Protein AF-A0A6V7J0G5-F1 (afdb_monomer_lite)

Organism: NCBI:txid1563983

Structure (mmCIF, N/CA/C/O backbone):
data_AF-A0A6V7J0G5-F1
#
_entry.id   AF-A0A6V7J0G5-F1
#
loop_
_atom_site.group_PDB
_atom_site.id
_atom_site.type_symbol
_atom_site.label_atom_id
_atom_site.label_alt_id
_atom_site.label_comp_id
_atom_site.label_asym_id
_atom_site.label_entity_id
_atom_site.label_seq_id
_atom_site.pdbx_PDB_ins_code
_atom_site.Cartn_x
_atom_site.Cartn_y
_atom_site.Cartn_z
_atom_site.occupancy
_atom_site.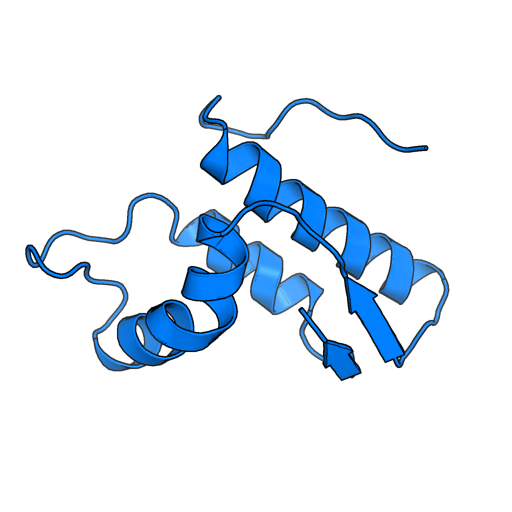B_iso_or_equiv
_atom_site.auth_seq_id
_atom_site.auth_comp_id
_atom_site.auth_asym_id
_atom_site.auth_atom_id
_atom_site.pdbx_PDB_model_num
ATOM 1 N N . ASN A 1 1 ? 18.953 -2.215 -6.754 1.00 54.22 1 ASN A N 1
ATOM 2 C CA . ASN A 1 1 ? 18.700 -1.967 -5.319 1.00 54.22 1 ASN A CA 1
ATOM 3 C C . ASN A 1 1 ? 18.378 -0.484 -5.180 1.00 54.22 1 ASN A C 1
ATOM 5 O O . ASN A 1 1 ? 19.168 0.315 -5.664 1.00 54.22 1 ASN A O 1
ATOM 9 N N . VAL A 1 2 ? 17.200 -0.132 -4.658 1.00 71.81 2 VAL A N 1
ATOM 10 C CA . VAL A 1 2 ? 16.742 1.259 -4.495 1.00 71.81 2 VAL A CA 1
ATOM 11 C C . VAL A 1 2 ? 16.611 1.523 -2.999 1.00 71.81 2 VAL A C 1
ATOM 13 O O . VAL A 1 2 ? 15.855 0.833 -2.326 1.00 71.81 2 VAL A O 1
ATOM 16 N N . SER A 1 3 ? 17.332 2.518 -2.483 1.00 70.81 3 SER A N 1
ATOM 17 C CA . SER A 1 3 ? 17.203 2.988 -1.101 1.00 70.81 3 SER A CA 1
ATOM 18 C C . SER A 1 3 ? 16.929 4.488 -1.109 1.00 70.81 3 SER A C 1
ATOM 20 O O . SER A 1 3 ? 17.739 5.255 -1.633 1.00 70.81 3 SER A O 1
ATOM 22 N N . ALA A 1 4 ? 15.810 4.913 -0.531 1.00 74.88 4 ALA A N 1
ATOM 23 C CA . ALA A 1 4 ? 15.426 6.318 -0.452 1.00 74.88 4 ALA A CA 1
ATOM 24 C C . ALA A 1 4 ? 14.949 6.666 0.961 1.00 74.88 4 ALA A C 1
ATOM 26 O O . ALA A 1 4 ? 14.441 5.812 1.687 1.00 74.88 4 ALA A O 1
ATOM 27 N N . ARG A 1 5 ? 15.105 7.935 1.353 1.00 74.38 5 ARG A N 1
ATOM 28 C CA . ARG A 1 5 ? 14.494 8.441 2.587 1.00 74.38 5 ARG A CA 1
ATOM 29 C C . ARG A 1 5 ? 12.981 8.492 2.407 1.00 74.38 5 ARG A C 1
ATOM 31 O O . ARG A 1 5 ? 12.512 8.952 1.366 1.00 74.38 5 ARG A O 1
ATOM 38 N N . ALA A 1 6 ? 12.241 8.075 3.434 1.00 76.75 6 ALA A N 1
ATOM 39 C CA . ALA A 1 6 ? 10.794 8.235 3.452 1.00 76.75 6 ALA A CA 1
ATOM 40 C C . ALA A 1 6 ? 10.442 9.714 3.240 1.00 76.75 6 ALA A C 1
ATOM 42 O O . ALA A 1 6 ? 11.076 10.605 3.806 1.00 76.75 6 ALA A O 1
ATOM 43 N N . ARG A 1 7 ? 9.444 9.997 2.414 1.00 75.81 7 ARG A N 1
ATOM 44 C CA . ARG A 1 7 ? 8.919 11.349 2.210 1.00 75.81 7 ARG A CA 1
ATOM 45 C C . ARG A 1 7 ? 7.982 11.710 3.361 1.00 75.81 7 ARG A C 1
ATOM 47 O O . ARG A 1 7 ? 7.210 10.871 3.815 1.00 75.81 7 ARG A O 1
ATOM 54 N N . GLY A 1 8 ? 8.056 12.943 3.857 1.00 79.06 8 GLY A N 1
ATOM 55 C CA . GLY A 1 8 ? 7.240 13.393 4.988 1.00 79.06 8 GLY A CA 1
ATOM 56 C C . GLY A 1 8 ? 7.702 12.810 6.329 1.00 79.06 8 GLY A C 1
ATOM 57 O O . GLY A 1 8 ? 8.879 12.907 6.690 1.00 79.06 8 GLY A O 1
ATOM 58 N N . ARG A 1 9 ? 6.772 12.229 7.099 1.00 77.12 9 ARG A N 1
ATOM 59 C CA . ARG A 1 9 ? 7.042 11.744 8.464 1.00 77.12 9 ARG A CA 1
ATOM 60 C C . ARG A 1 9 ? 8.085 10.629 8.470 1.00 77.12 9 ARG A C 1
ATOM 62 O O . ARG A 1 9 ? 7.842 9.540 7.957 1.00 77.12 9 ARG A O 1
ATOM 69 N N . GLN A 1 10 ? 9.218 10.868 9.122 1.00 75.12 10 GLN A N 1
ATOM 70 C CA . GLN A 1 10 ? 10.262 9.860 9.319 1.00 75.12 10 GLN A CA 1
ATOM 71 C C . GLN A 1 10 ? 9.814 8.849 10.386 1.00 75.12 10 GLN A C 1
ATOM 73 O O . GLN A 1 10 ? 10.169 8.952 11.555 1.00 75.12 10 GLN A O 1
ATOM 78 N N . THR A 1 11 ? 8.973 7.898 9.995 1.00 84.06 11 THR A N 1
ATOM 79 C CA . THR A 1 11 ? 8.540 6.779 10.842 1.00 84.06 11 THR A CA 1
ATOM 80 C C . THR A 1 11 ? 8.760 5.486 10.079 1.00 84.06 11 THR A C 1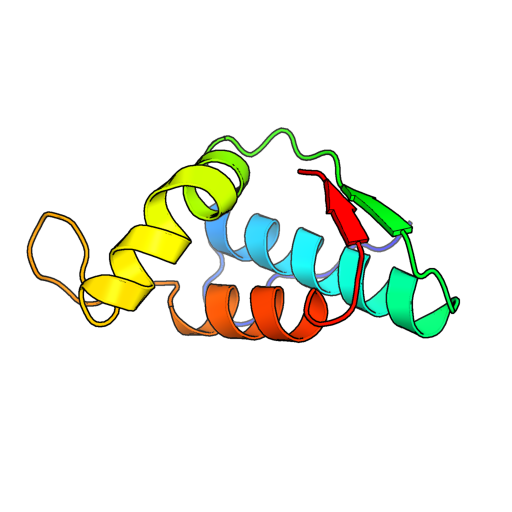
ATOM 82 O O . THR A 1 11 ? 8.646 5.487 8.852 1.00 84.06 11 THR A O 1
ATOM 85 N N . ASN A 1 12 ? 9.043 4.392 10.793 1.00 84.62 12 ASN A N 1
ATOM 86 C CA . ASN A 1 12 ? 9.259 3.091 10.160 1.00 84.62 12 ASN A CA 1
ATOM 87 C C . ASN A 1 12 ? 8.060 2.719 9.276 1.00 84.62 12 ASN A C 1
ATOM 89 O O . ASN A 1 12 ? 8.212 2.501 8.086 1.00 84.62 12 ASN A O 1
ATOM 93 N N . ASN A 1 13 ? 6.844 2.821 9.816 1.00 85.06 13 ASN A N 1
ATOM 94 C CA . ASN A 1 13 ? 5.613 2.501 9.088 1.00 85.06 13 ASN A CA 1
ATOM 95 C C . ASN A 1 13 ? 5.446 3.296 7.783 1.00 85.06 13 ASN A C 1
ATOM 97 O O . ASN A 1 13 ? 4.981 2.745 6.792 1.00 85.06 13 ASN A O 1
ATOM 101 N N . ASN A 1 14 ? 5.826 4.578 7.765 1.00 86.88 14 ASN A N 1
ATOM 102 C CA . ASN A 1 14 ? 5.752 5.388 6.550 1.00 86.88 14 ASN A CA 1
ATOM 103 C C . ASN A 1 14 ? 6.782 4.948 5.497 1.00 86.88 14 ASN A C 1
ATOM 105 O O . ASN A 1 14 ? 6.458 4.865 4.316 1.00 86.88 14 ASN A O 1
ATOM 109 N N . ALA A 1 15 ? 8.010 4.640 5.925 1.00 87.38 15 ALA A N 1
ATOM 110 C CA . ALA A 1 15 ? 9.037 4.119 5.027 1.00 87.38 15 ALA A CA 1
ATOM 111 C C . ALA A 1 15 ? 8.589 2.804 4.371 1.00 87.38 15 ALA A C 1
ATOM 113 O O . ALA A 1 15 ? 8.754 2.629 3.168 1.00 87.38 15 ALA A O 1
ATOM 114 N N . GLU A 1 16 ? 7.952 1.930 5.148 1.00 89.38 16 GLU A N 1
ATOM 115 C CA . GLU A 1 16 ? 7.454 0.629 4.697 1.00 89.38 16 GLU A CA 1
ATOM 116 C C . GLU A 1 16 ? 6.313 0.756 3.675 1.00 89.38 16 GLU A C 1
ATOM 118 O O . GLU A 1 16 ? 6.335 0.092 2.640 1.00 89.38 16 GLU A O 1
ATOM 123 N N . ILE A 1 17 ? 5.346 1.658 3.900 1.00 89.75 17 ILE A N 1
ATOM 124 C CA . ILE A 1 17 ? 4.280 1.940 2.918 1.00 89.75 17 ILE A CA 1
ATOM 125 C C . ILE A 1 17 ? 4.886 2.452 1.604 1.00 89.75 17 ILE A C 1
ATOM 127 O O . ILE A 1 17 ? 4.543 1.976 0.519 1.00 89.75 17 ILE A O 1
ATOM 131 N N . GLN A 1 18 ? 5.819 3.401 1.694 1.00 90.38 18 GLN A N 1
ATOM 132 C CA . GLN A 1 18 ? 6.460 3.978 0.513 1.00 90.38 18 GLN A CA 1
ATOM 133 C C . GLN A 1 18 ? 7.346 2.972 -0.224 1.00 90.38 18 GLN A C 1
ATOM 135 O O . GLN A 1 18 ? 7.468 3.047 -1.445 1.00 90.38 18 GLN A O 1
ATOM 140 N N . ALA A 1 19 ? 7.940 2.006 0.477 1.00 90.19 19 ALA A N 1
ATOM 141 C CA . ALA A 1 19 ? 8.683 0.928 -0.163 1.00 90.19 19 ALA A CA 1
ATOM 142 C C . ALA A 1 19 ? 7.772 0.097 -1.085 1.00 90.19 19 ALA A C 1
ATOM 144 O O . ALA A 1 19 ? 8.152 -0.195 -2.221 1.00 90.19 19 ALA A O 1
ATOM 145 N N . VAL A 1 20 ? 6.547 -0.212 -0.642 1.00 90.81 20 VAL A N 1
ATOM 146 C CA . VAL A 1 20 ? 5.540 -0.908 -1.463 1.00 90.81 20 VAL A CA 1
ATOM 147 C C . VAL A 1 20 ? 5.077 -0.047 -2.641 1.00 90.81 20 VAL A C 1
ATOM 149 O O . VAL A 1 20 ? 5.005 -0.546 -3.765 1.00 90.81 20 VAL A O 1
ATOM 152 N N . GLU A 1 21 ? 4.829 1.249 -2.426 1.00 92.31 21 GLU A N 1
ATOM 153 C CA . GLU A 1 21 ? 4.493 2.206 -3.494 1.00 92.31 21 GLU A CA 1
ATOM 154 C C . GLU A 1 21 ? 5.579 2.238 -4.583 1.00 92.31 21 GLU A C 1
ATOM 156 O O . GLU A 1 21 ? 5.284 2.121 -5.774 1.00 92.31 21 GLU A O 1
ATOM 161 N N . VAL A 1 22 ? 6.848 2.366 -4.186 1.00 91.38 22 VAL A N 1
ATOM 162 C CA . VAL A 1 22 ? 7.985 2.404 -5.115 1.00 91.38 22 VAL A CA 1
ATOM 163 C C . VAL A 1 22 ? 8.117 1.082 -5.865 1.00 91.38 22 VAL A C 1
ATOM 165 O O . VAL A 1 22 ? 8.302 1.101 -7.081 1.00 91.38 22 VAL A O 1
ATOM 168 N N . ALA A 1 23 ? 7.965 -0.057 -5.185 1.00 90.62 23 ALA A N 1
ATOM 169 C CA . ALA A 1 23 ? 7.985 -1.366 -5.832 1.00 90.62 23 ALA A CA 1
ATOM 170 C C . ALA A 1 23 ? 6.887 -1.491 -6.904 1.00 90.62 23 ALA A C 1
ATOM 172 O O . ALA A 1 23 ? 7.161 -1.940 -8.018 1.00 90.62 23 ALA A O 1
ATOM 173 N N . ALA A 1 24 ? 5.670 -1.025 -6.606 1.00 91.81 24 ALA A N 1
ATOM 174 C CA . ALA A 1 24 ? 4.559 -1.018 -7.554 1.00 91.81 24 ALA A CA 1
ATOM 175 C C . ALA A 1 24 ? 4.811 -0.085 -8.752 1.00 91.81 24 ALA A C 1
ATOM 177 O O . ALA A 1 24 ? 4.539 -0.450 -9.897 1.00 91.81 24 ALA A O 1
ATOM 178 N N . ARG A 1 25 ? 5.381 1.104 -8.520 1.00 91.88 25 ARG A N 1
ATOM 179 C CA . ARG A 1 25 ? 5.737 2.046 -9.596 1.00 91.88 25 ARG A CA 1
ATOM 180 C C . ARG A 1 25 ? 6.820 1.498 -10.515 1.00 91.88 25 ARG A C 1
ATOM 182 O O . ARG A 1 25 ? 6.692 1.630 -11.729 1.00 91.88 25 ARG A O 1
ATOM 189 N N . ILE A 1 26 ? 7.852 0.871 -9.951 1.00 91.12 26 ILE A N 1
ATOM 190 C CA . ILE A 1 26 ? 8.900 0.208 -10.735 1.00 91.12 26 ILE A CA 1
ATOM 191 C C . ILE A 1 26 ? 8.273 -0.902 -11.576 1.00 91.12 26 ILE A C 1
ATOM 193 O O . ILE A 1 26 ? 8.492 -0.946 -12.777 1.00 91.12 26 ILE A O 1
ATOM 197 N N . ALA A 1 27 ? 7.421 -1.742 -10.986 1.00 90.75 27 ALA A N 1
ATOM 198 C CA . ALA A 1 27 ? 6.743 -2.802 -11.722 1.00 90.75 27 ALA A CA 1
ATOM 199 C C . ALA A 1 27 ? 5.920 -2.284 -12.912 1.00 90.75 27 ALA A C 1
ATOM 201 O O . ALA A 1 27 ? 6.035 -2.824 -14.010 1.00 90.75 27 ALA A O 1
ATOM 202 N N . LYS A 1 28 ? 5.139 -1.212 -12.717 1.00 89.94 28 LYS A N 1
ATOM 203 C CA . LYS A 1 28 ? 4.398 -0.552 -13.804 1.00 89.94 28 LYS A CA 1
ATOM 204 C C . LYS A 1 28 ? 5.322 -0.009 -14.886 1.00 89.94 28 LYS A C 1
ATOM 206 O O . LYS A 1 28 ? 5.031 -0.176 -16.066 1.00 89.94 28 LYS A O 1
ATOM 211 N N . HIS A 1 29 ? 6.413 0.640 -14.487 1.00 89.81 29 HIS A N 1
ATOM 212 C CA . HIS A 1 29 ? 7.402 1.181 -15.415 1.00 89.81 29 HIS A CA 1
ATOM 213 C C . HIS A 1 29 ? 8.045 0.079 -16.271 1.00 89.81 29 HIS A C 1
ATOM 215 O O . HIS A 1 29 ? 8.216 0.257 -17.471 1.00 89.81 29 HIS A O 1
ATOM 221 N N . GLU A 1 30 ? 8.319 -1.082 -15.676 1.00 90.12 30 GLU A N 1
ATOM 222 C CA . GLU A 1 30 ? 8.837 -2.268 -16.370 1.00 90.12 30 GLU A CA 1
ATOM 223 C C . GLU A 1 30 ? 7.764 -3.022 -17.185 1.00 90.12 30 GLU A C 1
ATOM 225 O O . GLU A 1 30 ? 8.053 -4.051 -17.793 1.00 90.12 30 GLU A O 1
ATOM 230 N N . GLY A 1 31 ? 6.511 -2.550 -17.203 1.00 89.88 31 GLY A N 1
ATOM 231 C CA . GLY A 1 31 ? 5.414 -3.195 -17.929 1.00 89.88 31 GLY A CA 1
ATOM 232 C C . GLY A 1 31 ? 4.938 -4.515 -17.311 1.00 89.88 31 GLY A C 1
ATOM 233 O O . GLY A 1 31 ? 4.297 -5.321 -17.989 1.00 89.88 31 GLY A O 1
ATOM 234 N N . LEU A 1 32 ? 5.236 -4.762 -16.032 1.00 90.25 32 LEU A N 1
ATOM 235 C CA . LEU A 1 32 ? 4.752 -5.940 -15.317 1.00 90.25 32 LEU A CA 1
ATOM 236 C C . LEU A 1 32 ? 3.281 -5.754 -14.944 1.00 90.25 32 LEU A C 1
ATOM 238 O O . LEU A 1 32 ? 2.904 -4.769 -14.317 1.00 90.25 32 LEU A O 1
ATOM 242 N N . TRP A 1 33 ? 2.457 -6.741 -15.283 1.00 88.06 33 TRP A N 1
ATOM 243 C CA . TRP A 1 33 ? 1.035 -6.770 -14.932 1.00 88.06 33 TRP A CA 1
ATOM 244 C C . TRP A 1 33 ? 0.764 -7.560 -13.649 1.00 88.06 33 TRP A C 1
ATOM 246 O O . TRP A 1 33 ? -0.255 -7.327 -13.005 1.00 88.06 33 TRP A O 1
ATOM 256 N N . ARG A 1 34 ? 1.672 -8.470 -13.262 1.00 90.69 34 ARG A N 1
ATOM 257 C CA . ARG A 1 34 ? 1.555 -9.297 -12.058 1.00 90.69 34 ARG A CA 1
ATOM 258 C C . ARG A 1 34 ? 2.810 -9.245 -11.206 1.00 90.69 34 ARG A C 1
ATOM 260 O O . ARG A 1 34 ? 3.893 -9.559 -11.696 1.00 90.69 34 ARG A O 1
ATOM 267 N N . ILE A 1 35 ? 2.656 -8.904 -9.928 1.00 91.25 35 ILE A N 1
ATOM 268 C CA . ILE A 1 35 ? 3.773 -8.787 -8.987 1.00 91.25 35 ILE A CA 1
ATOM 269 C C . ILE A 1 35 ? 3.488 -9.429 -7.632 1.00 91.25 35 ILE A C 1
ATOM 271 O O . ILE A 1 35 ? 2.365 -9.448 -7.140 1.00 91.25 35 ILE A O 1
ATOM 275 N N . ARG A 1 36 ? 4.543 -9.930 -6.989 1.00 90.94 36 ARG A N 1
ATOM 276 C CA . ARG A 1 36 ? 4.504 -10.380 -5.597 1.00 90.94 36 ARG A CA 1
ATOM 277 C C . ARG A 1 36 ? 5.433 -9.500 -4.779 1.00 90.94 36 ARG A C 1
ATOM 279 O O . ARG A 1 36 ? 6.642 -9.529 -4.991 1.00 90.94 36 ARG A O 1
ATOM 286 N N . ILE A 1 37 ? 4.864 -8.735 -3.856 1.00 88.56 37 ILE A N 1
ATOM 287 C CA . ILE A 1 37 ? 5.615 -7.863 -2.958 1.00 88.56 37 ILE A CA 1
ATOM 288 C C . ILE A 1 37 ? 5.741 -8.596 -1.627 1.00 88.56 37 ILE A C 1
ATOM 290 O O . ILE A 1 37 ? 4.742 -8.914 -0.997 1.00 88.56 37 ILE A O 1
ATOM 294 N N . VAL A 1 38 ? 6.970 -8.892 -1.212 1.00 87.75 38 VAL A N 1
ATOM 295 C CA . VAL A 1 38 ? 7.245 -9.533 0.078 1.00 87.75 38 VAL A CA 1
ATOM 296 C C . VAL A 1 38 ? 7.837 -8.480 1.003 1.00 87.75 38 VAL A C 1
ATOM 298 O O . VAL A 1 38 ? 8.903 -7.942 0.719 1.00 87.75 38 VAL A O 1
ATOM 301 N N . THR A 1 39 ? 7.138 -8.191 2.096 1.00 86.12 39 THR A N 1
ATOM 302 C CA . THR A 1 39 ? 7.589 -7.304 3.176 1.00 86.12 39 THR A CA 1
ATOM 303 C C . THR A 1 39 ? 7.477 -8.051 4.504 1.00 86.12 39 THR A C 1
ATOM 305 O O . THR A 1 39 ? 6.588 -8.882 4.680 1.00 86.12 39 THR A O 1
ATOM 308 N N . ASP A 1 40 ? 8.387 -7.798 5.437 1.00 85.56 40 ASP A N 1
ATOM 309 C CA . ASP A 1 40 ? 8.333 -8.284 6.820 1.00 85.56 40 ASP A CA 1
ATOM 310 C C . ASP A 1 40 ? 7.469 -7.382 7.722 1.00 85.56 40 ASP A C 1
ATOM 312 O O . ASP A 1 40 ? 7.149 -7.731 8.866 1.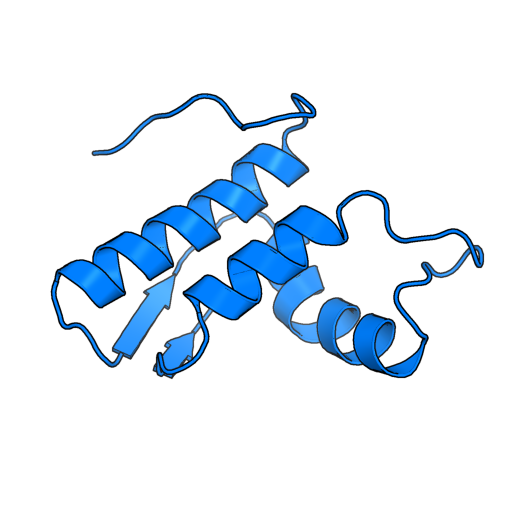00 85.56 40 ASP A O 1
ATOM 316 N N . SER A 1 41 ? 7.005 -6.250 7.189 1.00 85.06 41 SER A N 1
ATOM 317 C CA . SER A 1 41 ? 6.131 -5.319 7.884 1.00 85.06 41 SER A CA 1
ATOM 318 C C . SER A 1 41 ? 4.712 -5.853 8.018 1.00 85.06 41 SER A C 1
ATOM 320 O O . SER A 1 41 ? 3.841 -5.610 7.178 1.00 85.06 41 SER A O 1
ATOM 322 N N . LYS A 1 42 ? 4.439 -6.488 9.164 1.00 85.19 42 LYS A N 1
ATOM 323 C CA . LYS A 1 42 ? 3.077 -6.871 9.582 1.00 85.19 42 LYS A CA 1
ATOM 324 C C . LYS A 1 42 ? 2.087 -5.716 9.460 1.00 85.19 42 LYS A C 1
ATOM 326 O O . LYS A 1 42 ? 0.966 -5.926 9.027 1.00 85.19 42 LYS A O 1
ATOM 331 N N . PHE A 1 43 ? 2.526 -4.491 9.758 1.00 86.69 43 PHE A N 1
ATOM 332 C CA . PHE A 1 43 ? 1.703 -3.291 9.622 1.00 86.69 43 PHE A CA 1
ATOM 333 C C . PHE A 1 43 ? 1.167 -3.099 8.196 1.00 86.69 43 PHE A C 1
ATOM 335 O O . PHE A 1 43 ? -0.019 -2.841 8.031 1.00 86.69 43 PHE A O 1
ATOM 342 N N . VAL A 1 44 ? 2.006 -3.250 7.167 1.00 88.25 44 VAL A N 1
ATOM 343 C CA . VAL A 1 44 ? 1.593 -3.062 5.766 1.00 88.25 44 VAL A CA 1
ATOM 344 C C . VAL A 1 44 ? 0.757 -4.245 5.275 1.00 88.25 44 VAL A C 1
ATOM 346 O O . VAL A 1 44 ? -0.230 -4.045 4.563 1.00 88.25 44 VAL A O 1
ATOM 349 N N . ILE A 1 45 ? 1.104 -5.464 5.702 1.00 89.06 45 ILE A N 1
ATOM 350 C CA . ILE A 1 45 ? 0.340 -6.681 5.395 1.00 89.06 45 ILE A CA 1
ATOM 351 C C . ILE A 1 45 ? -1.078 -6.580 5.971 1.00 89.06 45 ILE A C 1
ATOM 353 O O . ILE A 1 45 ? -2.055 -6.732 5.236 1.00 89.06 45 ILE A O 1
ATOM 357 N N . ASP A 1 46 ? -1.198 -6.284 7.267 1.00 88.81 46 ASP A N 1
ATOM 358 C CA . ASP A 1 46 ? -2.481 -6.161 7.960 1.00 88.81 46 ASP A CA 1
ATOM 359 C C . ASP A 1 46 ? -3.267 -4.949 7.465 1.00 88.81 46 ASP A C 1
ATOM 361 O O . ASP A 1 46 ? -4.484 -5.042 7.287 1.00 88.81 46 ASP A O 1
ATOM 365 N N . ALA A 1 47 ? -2.588 -3.835 7.172 1.00 88.25 47 ALA A N 1
ATOM 366 C CA . ALA A 1 47 ? -3.235 -2.680 6.574 1.00 88.25 47 ALA A CA 1
ATOM 367 C C . ALA A 1 47 ? -3.858 -3.041 5.227 1.00 88.25 47 ALA A C 1
ATOM 369 O O . ALA A 1 47 ? -5.029 -2.757 5.005 1.00 88.25 47 ALA A O 1
ATOM 370 N N . THR A 1 48 ? -3.118 -3.715 4.350 1.00 87.06 48 THR A N 1
ATOM 371 C CA . THR A 1 48 ? -3.615 -4.039 3.009 1.00 87.06 48 THR A CA 1
ATOM 372 C C . THR A 1 48 ? -4.730 -5.080 3.036 1.00 87.06 48 THR A C 1
ATOM 374 O O . THR A 1 48 ? -5.690 -4.960 2.276 1.00 87.06 48 THR A O 1
ATOM 377 N N . LYS A 1 49 ? -4.644 -6.076 3.927 1.00 87.31 49 LYS A N 1
ATOM 378 C CA . LYS A 1 49 ? -5.640 -7.155 4.0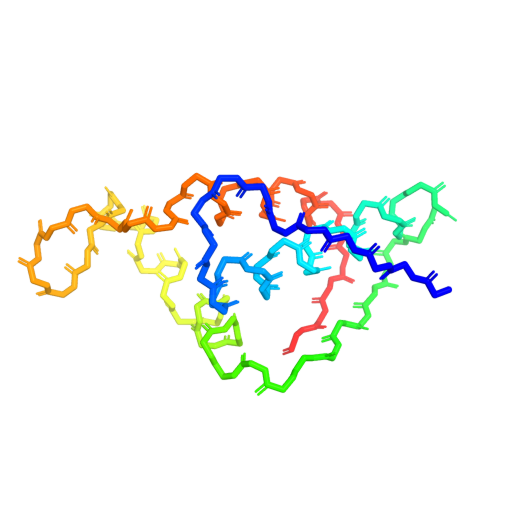22 1.00 87.31 49 LYS A CA 1
ATOM 379 C C . LYS A 1 49 ? -6.895 -6.757 4.794 1.00 87.31 49 LYS A C 1
ATOM 381 O O . LYS A 1 49 ? -7.994 -7.074 4.352 1.00 87.31 49 LYS A O 1
ATOM 386 N N . ASN A 1 50 ? -6.739 -6.076 5.928 1.00 87.12 50 ASN A N 1
ATOM 387 C CA . ASN A 1 50 ? -7.829 -5.843 6.876 1.00 87.12 50 ASN A CA 1
ATOM 388 C C . ASN A 1 50 ? -8.226 -4.367 6.952 1.00 87.12 50 ASN A C 1
ATOM 390 O O . ASN A 1 50 ? -9.400 -4.031 6.798 1.00 87.12 50 ASN A O 1
ATOM 394 N N . TRP A 1 51 ? -7.265 -3.465 7.173 1.00 88.06 51 TRP A N 1
ATOM 395 C CA . TRP A 1 51 ? -7.613 -2.096 7.559 1.00 88.06 51 TRP A CA 1
ATOM 396 C C . TRP A 1 51 ? -8.001 -1.193 6.395 1.00 88.06 51 TRP A C 1
ATOM 398 O O . TRP A 1 51 ? -8.925 -0.409 6.542 1.00 88.06 51 TRP A O 1
ATOM 408 N N . ILE A 1 52 ? -7.349 -1.286 5.238 1.00 87.69 52 ILE A N 1
ATOM 409 C CA . ILE A 1 52 ? -7.657 -0.458 4.066 1.00 87.69 52 ILE A CA 1
ATOM 410 C C . ILE A 1 52 ? -9.119 -0.646 3.620 1.00 87.69 52 ILE A C 1
ATOM 412 O O . ILE A 1 52 ? -9.814 0.366 3.470 1.00 87.69 52 ILE A O 1
ATOM 416 N N . PRO A 1 53 ? -9.638 -1.883 3.445 1.00 87.62 53 PRO A N 1
ATOM 417 C CA . PRO A 1 53 ? -11.051 -2.095 3.128 1.00 87.62 53 PRO A CA 1
ATOM 418 C C . PRO A 1 53 ? -11.997 -1.498 4.179 1.00 87.62 53 PRO A C 1
ATOM 420 O O . PRO A 1 53 ? -13.008 -0.879 3.835 1.00 87.62 53 PRO A O 1
ATOM 423 N N . GLU A 1 54 ? -11.657 -1.642 5.459 1.00 89.25 54 GLU A N 1
ATOM 424 C CA . GLU A 1 54 ? -12.466 -1.151 6.573 1.00 89.25 54 GLU A CA 1
ATOM 425 C C . GLU A 1 54 ? -12.444 0.379 6.680 1.00 89.25 54 GLU A C 1
ATOM 427 O O . GLU A 1 54 ? -13.492 1.019 6.762 1.00 89.25 54 GLU A O 1
ATOM 432 N N . TRP A 1 55 ? -11.267 0.995 6.586 1.00 89.50 55 TRP A N 1
ATOM 433 C CA . TRP A 1 55 ? -11.083 2.441 6.543 1.00 89.50 55 TRP A CA 1
ATOM 434 C C . TRP A 1 55 ? -11.787 3.053 5.343 1.00 89.50 55 TRP A C 1
ATOM 436 O O . TRP A 1 55 ? -12.416 4.097 5.488 1.00 89.50 55 TRP A O 1
ATOM 446 N N . ARG A 1 56 ? -11.770 2.402 4.176 1.00 86.19 56 ARG A N 1
ATOM 447 C CA . ARG A 1 56 ? -12.508 2.881 3.003 1.00 86.19 56 ARG A CA 1
ATOM 448 C C . ARG A 1 56 ? -14.019 2.919 3.257 1.00 86.19 56 ARG A C 1
ATOM 450 O O . ARG A 1 56 ? -14.659 3.882 2.844 1.00 86.19 56 ARG A O 1
ATOM 457 N N . ARG A 1 57 ? -14.579 1.934 3.975 1.00 87.06 57 ARG A N 1
ATOM 458 C CA . ARG A 1 57 ? -15.991 1.944 4.417 1.00 87.06 57 ARG A CA 1
ATOM 459 C C . ARG A 1 57 ? -16.268 2.974 5.513 1.00 87.06 57 ARG A C 1
ATOM 461 O O . ARG A 1 57 ? -17.306 3.623 5.477 1.00 87.06 57 ARG A O 1
ATOM 468 N N . ASN A 1 58 ? -15.343 3.145 6.453 1.00 86.88 58 ASN A N 1
ATOM 469 C CA . ASN A 1 58 ? -15.504 4.009 7.627 1.00 86.88 58 ASN A CA 1
ATOM 470 C C . ASN A 1 58 ? -14.999 5.451 7.415 1.00 86.88 58 ASN A C 1
ATOM 472 O O . ASN A 1 58 ? -14.860 6.208 8.377 1.00 86.88 58 ASN A O 1
ATOM 476 N N . GLY A 1 59 ? -14.699 5.853 6.174 1.00 87.00 59 GLY A N 1
ATOM 477 C CA . GLY A 1 59 ? -14.267 7.216 5.847 1.00 87.00 59 GLY A CA 1
ATOM 478 C C . GLY A 1 59 ? -12.881 7.591 6.390 1.00 87.00 59 GLY A C 1
ATOM 479 O O . GLY A 1 59 ? -12.659 8.740 6.761 1.00 87.00 59 GLY A O 1
ATOM 480 N N . TRP A 1 60 ? -11.950 6.636 6.429 1.00 88.88 60 TRP A N 1
ATOM 481 C CA . TRP A 1 60 ? -10.567 6.777 6.902 1.00 88.88 60 TRP A CA 1
ATOM 482 C C . TRP A 1 60 ? -10.433 7.148 8.378 1.00 88.88 60 TRP A C 1
ATOM 484 O O . TRP A 1 60 ? -9.641 8.016 8.754 1.00 88.88 60 TRP A O 1
ATOM 494 N N . ARG A 1 61 ? -11.196 6.458 9.226 1.00 87.12 61 ARG A N 1
ATOM 495 C CA . ARG A 1 61 ? -11.129 6.586 10.683 1.00 87.12 61 ARG A CA 1
ATOM 496 C C . ARG A 1 61 ? -10.570 5.319 11.316 1.00 87.12 61 ARG A C 1
ATOM 498 O O . ARG A 1 61 ? -10.916 4.212 10.913 1.00 87.12 61 ARG A O 1
ATOM 505 N N . ASN A 1 62 ? -9.704 5.493 12.307 1.00 84.06 62 ASN A N 1
ATOM 506 C CA . ASN A 1 62 ? -9.182 4.401 13.118 1.00 84.06 62 ASN A CA 1
ATOM 507 C C . ASN A 1 62 ? -10.214 3.945 14.170 1.00 84.06 62 ASN A C 1
ATOM 509 O O . ASN A 1 62 ? -11.266 4.561 14.339 1.00 84.06 62 ASN A O 1
ATOM 513 N N . SER A 1 63 ? -9.889 2.891 14.924 1.00 79.69 63 SER A N 1
ATOM 514 C CA . SER A 1 63 ? -10.753 2.343 15.985 1.00 79.69 63 SER A CA 1
ATOM 515 C C . SER A 1 63 ? -11.079 3.331 17.112 1.00 79.69 63 SER A C 1
ATOM 517 O O . SER A 1 63 ? -12.057 3.146 17.827 1.00 79.69 63 SER A O 1
ATOM 519 N N . ARG A 1 64 ? -10.286 4.397 17.267 1.00 81.69 64 ARG A N 1
ATOM 520 C CA . ARG A 1 64 ? -10.515 5.481 18.235 1.00 81.69 64 ARG A CA 1
ATOM 521 C C . ARG A 1 64 ? -11.355 6.628 17.657 1.00 81.69 64 ARG A C 1
ATOM 523 O O . ARG A 1 64 ? -11.541 7.636 18.327 1.00 81.69 64 ARG A O 1
ATOM 530 N N . GLY A 1 65 ? -11.832 6.508 16.417 1.00 82.19 65 GLY A N 1
ATOM 531 C CA . GLY A 1 65 ? -12.601 7.543 15.721 1.00 82.19 65 GLY A CA 1
ATOM 532 C C . GLY A 1 65 ? -11.761 8.704 15.180 1.00 82.19 65 GLY A C 1
ATOM 533 O O . GLY A 1 65 ? -12.317 9.633 14.595 1.00 82.19 65 GLY A O 1
ATOM 534 N N . CYS A 1 66 ? -10.437 8.656 15.330 1.00 85.38 66 CYS A N 1
ATOM 535 C CA . CYS A 1 66 ? -9.526 9.655 14.783 1.00 85.38 66 CYS A CA 1
ATOM 536 C C . CYS A 1 66 ? -9.225 9.370 13.305 1.00 85.38 66 CYS A C 1
ATOM 538 O O . CYS A 1 66 ? -9.236 8.207 12.889 1.00 85.38 66 CYS A O 1
ATOM 540 N N . PRO A 1 67 ? -8.901 10.398 12.506 1.00 85.88 67 PRO A N 1
ATOM 541 C CA . PRO A 1 67 ? -8.434 10.194 11.142 1.00 8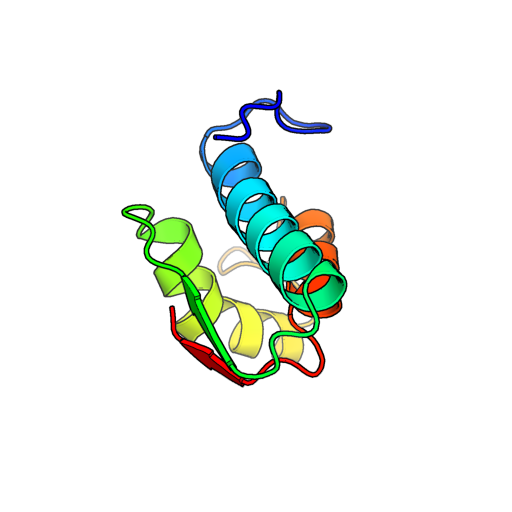5.88 67 PRO A CA 1
ATOM 542 C C . PRO A 1 67 ? -7.161 9.338 11.126 1.00 85.88 67 PRO A C 1
ATOM 544 O O . PRO A 1 67 ? -6.279 9.486 11.976 1.00 85.88 67 PRO A O 1
ATOM 547 N N . VAL A 1 68 ? -7.074 8.426 10.158 1.00 87.38 68 VAL A N 1
ATOM 548 C CA . VAL A 1 68 ? -5.881 7.597 9.953 1.00 87.38 68 VAL A CA 1
ATOM 549 C C . VAL A 1 68 ? -4.711 8.507 9.598 1.00 87.38 68 VAL A C 1
ATOM 551 O O . VAL A 1 68 ? -4.757 9.242 8.616 1.00 87.38 68 VAL A O 1
ATOM 554 N N . VAL A 1 69 ? -3.656 8.442 10.411 1.00 85.69 69 VAL A N 1
ATOM 555 C CA . VAL A 1 69 ? -2.474 9.300 10.283 1.00 85.69 69 VAL A CA 1
ATOM 556 C C . VAL A 1 69 ? -1.831 9.125 8.909 1.00 85.69 69 VAL A C 1
ATOM 558 O O . VAL A 1 69 ? -1.584 10.122 8.239 1.00 85.69 69 VAL A O 1
ATOM 561 N N . ASN A 1 70 ? -1.634 7.877 8.472 1.00 85.69 70 ASN A N 1
ATOM 562 C CA . ASN A 1 70 ? -0.975 7.525 7.210 1.00 85.69 70 ASN A CA 1
ATOM 563 C C . ASN A 1 70 ? -1.929 7.415 6.008 1.00 85.69 70 ASN A C 1
ATOM 565 O O . ASN A 1 70 ? -1.706 6.620 5.097 1.00 85.69 70 ASN A O 1
ATOM 569 N N . LYS A 1 71 ? -3.061 8.126 6.048 1.00 87.69 71 LYS A N 1
ATOM 570 C CA . LYS A 1 71 ? -4.096 8.028 5.013 1.00 87.69 71 LYS A CA 1
ATOM 571 C C . LYS A 1 71 ? -3.536 8.327 3.623 1.00 87.69 71 LYS A C 1
ATOM 573 O O . LYS A 1 71 ? -3.794 7.561 2.703 1.00 87.69 71 LYS A O 1
ATOM 578 N N . GLU A 1 72 ? -2.827 9.442 3.482 1.00 87.44 72 GLU A N 1
ATOM 579 C CA . GLU A 1 72 ? -2.316 9.911 2.190 1.00 87.44 72 GLU A CA 1
ATOM 580 C C . GLU A 1 72 ? -1.351 8.889 1.592 1.00 87.44 72 GLU A C 1
ATOM 582 O O . GLU A 1 72 ? -1.508 8.483 0.447 1.00 87.44 72 GLU A O 1
ATOM 587 N N . GLU A 1 73 ? -0.448 8.358 2.412 1.00 88.94 73 GLU A N 1
ATOM 588 C CA . GLU A 1 73 ? 0.565 7.404 1.971 1.00 88.94 73 GLU A CA 1
ATOM 589 C C . GLU A 1 73 ? -0.064 6.063 1.554 1.00 88.94 73 GLU A C 1
ATOM 591 O O . GLU A 1 73 ? 0.351 5.452 0.569 1.00 88.94 73 GLU A O 1
ATOM 596 N N . PHE A 1 74 ? -1.131 5.624 2.233 1.00 89.56 74 PHE A N 1
ATOM 597 C CA . PHE A 1 74 ? -1.912 4.468 1.783 1.00 89.56 74 PHE A CA 1
ATOM 598 C C . PHE A 1 74 ? -2.690 4.737 0.490 1.00 89.56 74 PHE A C 1
ATOM 600 O O . PHE A 1 74 ? -2.842 3.823 -0.320 1.00 89.56 74 PHE A O 1
ATOM 607 N N . MET A 1 75 ? -3.203 5.953 0.288 1.00 89.81 75 MET A N 1
ATOM 608 C CA . MET A 1 75 ? -3.888 6.320 -0.954 1.00 89.81 75 MET A CA 1
ATOM 609 C C . MET A 1 75 ? -2.916 6.311 -2.137 1.00 89.81 75 MET A C 1
ATOM 611 O O . MET A 1 75 ? -3.231 5.696 -3.153 1.00 89.81 75 MET A O 1
ATOM 615 N N . ASP A 1 76 ? -1.723 6.881 -1.971 1.00 91.12 76 ASP A N 1
ATOM 616 C CA . ASP A 1 76 ? -0.671 6.882 -2.993 1.00 91.12 76 ASP A CA 1
ATOM 617 C C . ASP A 1 76 ? -0.188 5.462 -3.319 1.00 91.12 76 ASP A C 1
ATOM 619 O O . ASP A 1 76 ? -0.033 5.101 -4.488 1.00 91.12 76 ASP A O 1
ATOM 623 N N . MET A 1 77 ? -0.000 4.622 -2.294 1.00 91.06 77 MET A N 1
ATOM 624 C CA . MET A 1 77 ? 0.346 3.210 -2.470 1.00 91.06 77 MET A CA 1
ATOM 625 C C . MET A 1 77 ? -0.739 2.458 -3.255 1.00 91.06 77 MET A C 1
ATOM 627 O O . MET A 1 77 ? -0.422 1.696 -4.167 1.00 91.06 77 MET A O 1
ATOM 631 N N . MET A 1 78 ? -2.019 2.666 -2.932 1.00 89.69 78 MET A N 1
ATOM 632 C CA . MET A 1 78 ? -3.126 2.025 -3.650 1.00 89.69 78 MET A CA 1
ATOM 633 C C . MET A 1 78 ? -3.247 2.504 -5.094 1.00 89.69 78 MET A C 1
ATOM 635 O O . MET A 1 78 ? -3.521 1.693 -5.975 1.00 89.69 78 MET A O 1
ATOM 639 N N . ASP A 1 79 ? -3.035 3.792 -5.353 1.00 92.12 79 ASP A N 1
ATOM 640 C CA . ASP A 1 79 ? -3.021 4.329 -6.714 1.00 92.12 79 ASP A CA 1
ATOM 641 C C . ASP A 1 79 ? -1.874 3.713 -7.537 1.00 92.12 79 ASP A C 1
ATOM 643 O O . ASP A 1 79 ? -2.066 3.225 -8.658 1.00 92.12 79 ASP A O 1
ATOM 647 N N . ALA A 1 80 ? -0.692 3.587 -6.925 1.00 90.94 80 ALA A N 1
ATOM 648 C CA . ALA A 1 80 ? 0.442 2.896 -7.525 1.00 90.94 80 ALA A CA 1
ATOM 649 C C . ALA A 1 80 ? 0.144 1.414 -7.811 1.00 90.94 80 ALA A C 1
ATOM 651 O O . ALA A 1 80 ? 0.537 0.921 -8.867 1.00 90.94 80 ALA A O 1
ATOM 652 N N . LEU A 1 81 ? -0.593 0.723 -6.940 1.00 90.00 81 LEU A N 1
ATOM 653 C CA . LEU A 1 81 ? -1.013 -0.670 -7.136 1.00 90.00 81 LEU A CA 1
ATOM 654 C C . LEU A 1 81 ? -2.200 -0.832 -8.100 1.00 90.00 81 LEU A C 1
ATOM 656 O O . LEU A 1 81 ? -2.418 -1.921 -8.626 1.00 90.00 81 LEU A O 1
ATOM 660 N N . SER A 1 82 ? -2.962 0.232 -8.362 1.00 89.75 82 SER A N 1
ATOM 661 C CA . SER A 1 82 ? -4.155 0.185 -9.212 1.00 89.75 82 SER A CA 1
ATOM 662 C C . SER A 1 82 ? -3.825 -0.324 -10.618 1.00 89.75 82 SER A C 1
ATOM 664 O O . SER A 1 82 ? -2.951 0.220 -11.292 1.00 89.75 82 SER A O 1
ATOM 666 N N . GLY A 1 83 ? -4.516 -1.370 -11.071 1.00 87.12 83 GLY A N 1
ATOM 667 C CA . GLY A 1 83 ? -4.275 -1.994 -12.377 1.00 87.12 83 GLY A CA 1
ATOM 668 C C . GLY A 1 83 ? -3.153 -3.040 -12.405 1.00 87.12 83 GLY A C 1
ATOM 669 O O . GLY A 1 83 ? -2.888 -3.585 -13.472 1.00 87.12 83 GLY A O 1
ATOM 670 N N . LEU A 1 84 ? -2.521 -3.346 -11.267 1.00 88.81 84 LEU A N 1
ATOM 671 C CA . LEU A 1 84 ? -1.627 -4.497 -11.114 1.00 88.81 84 LEU A CA 1
ATOM 672 C C . LEU A 1 84 ? -2.374 -5.665 -10.462 1.00 88.81 84 LEU A C 1
ATOM 674 O O . LEU A 1 84 ? -3.136 -5.471 -9.515 1.00 88.81 84 LEU A O 1
ATOM 678 N N . ASP A 1 85 ? -2.102 -6.884 -10.916 1.00 90.81 85 ASP A N 1
ATOM 679 C CA . ASP A 1 85 ? -2.411 -8.105 -10.172 1.00 90.81 85 ASP A CA 1
ATOM 680 C C . ASP A 1 85 ? -1.306 -8.323 -9.128 1.00 90.81 85 ASP A C 1
ATOM 682 O O . ASP A 1 85 ? -0.201 -8.767 -9.450 1.00 90.81 85 ASP A O 1
ATOM 686 N N . TYR A 1 86 ? -1.556 -7.932 -7.878 1.00 89.00 86 TYR A N 1
ATOM 687 C CA . TYR A 1 86 ? -0.545 -7.976 -6.824 1.00 89.00 86 TYR A CA 1
ATOM 688 C C . TYR A 1 86 ? -0.899 -8.937 -5.688 1.00 89.00 86 TYR A C 1
ATOM 690 O O . TYR A 1 86 ? -2.059 -9.115 -5.319 1.00 89.00 86 TYR A O 1
ATOM 698 N N . VAL A 1 87 ? 0.140 -9.515 -5.082 1.00 86.25 87 VAL A N 1
ATOM 699 C CA . VAL A 1 87 ? 0.042 -10.327 -3.861 1.00 86.25 87 VAL A CA 1
ATOM 700 C C . VAL A 1 87 ? 1.020 -9.794 -2.814 1.00 86.25 87 VAL A C 1
ATOM 702 O O . VAL A 1 87 ? 2.205 -9.632 -3.118 1.00 86.25 87 VAL A O 1
ATOM 705 N N . LEU A 1 88 ? 0.504 -9.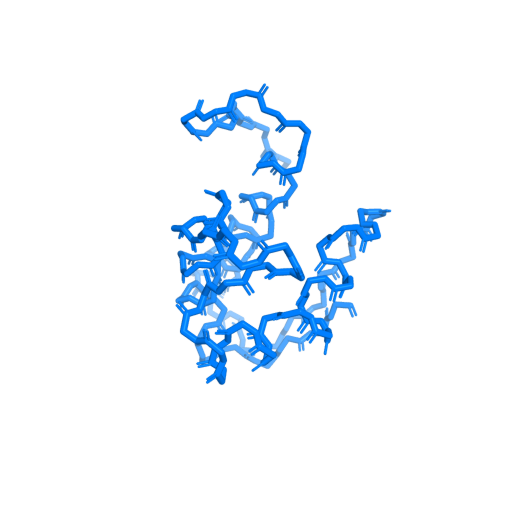555 -1.601 1.00 81.06 88 LEU A N 1
ATOM 706 C CA . LEU A 1 88 ? 1.224 -9.128 -0.391 1.00 81.06 88 LEU A CA 1
ATOM 707 C C . LEU A 1 88 ? 1.199 -10.222 0.690 1.00 81.06 88 LEU A C 1
ATOM 709 O O . LEU A 1 88 ? 0.098 -10.736 1.027 1.00 81.06 88 LEU A O 1
#

InterPro domains:
  IPR002156 Ribonuclease H domain [PF00075] (2-77)
  IPR002156 Ribonuclease H domain [PS50879] (1-88)
  IPR012337 Ribonuclease H-like superfamily [SSF53098] (4-86)
  IPR036397 Ribonuclease H superfamily [G3DSA:3.30.420.10] (1-88)
  IPR050092 Ribonuclease H [PTHR10642] (1-75)

Foldseek 3Di:
DDDDQQPDDRDPLSSQLVVLLVVLQVCVVVVHQEEEDDDPPPVVVCCVPPVVVVCVVVVQADPVRHHPPCVVSNVSSVVSCPRHRYHD

pLDDT: mean 86.41, std 5.85, range [54.22, 92.31]

Secondary structure (DSSP, 8-state):
----PPSSS--HHHHHHHHHHHHHHHHHHTT-SEEE-----HHHHHIIIIIHHHHHHTTSB-TTSSBPTTHHHHHHHHHHHTTSEEE-

Sequence (88 aa):
NVSARARGRQTNNNAEIQAVEVAARIAKHEGLWRIRIVTDSKFVIDATKNWIPEWRRNGWRNSRGCPVVNKEEFMDMMDALSGLDYVL

Radius of gyration: 13.02 Å; chains: 1; bounding box: 35×24×36 Å